Protein AF-A0A9N9GAT6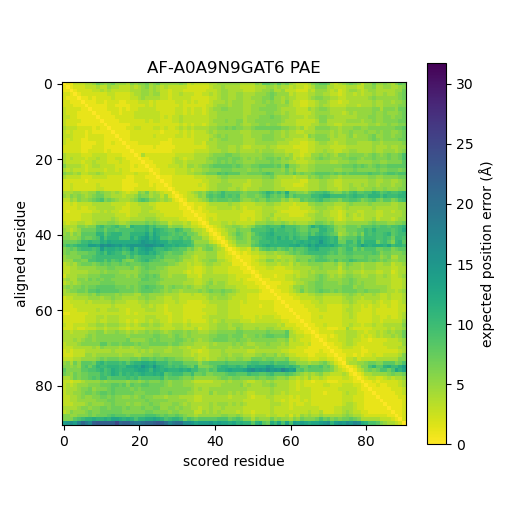-F1 (afdb_monomer)

Structure (mmCIF, N/CA/C/O backbone):
data_AF-A0A9N9GAT6-F1
#
_entry.id   AF-A0A9N9GAT6-F1
#
loop_
_atom_site.group_PDB
_atom_site.id
_atom_site.type_symbol
_atom_site.label_atom_id
_atom_site.label_alt_id
_atom_site.label_comp_id
_atom_site.label_asym_id
_atom_site.label_entity_id
_atom_site.label_seq_id
_atom_site.pdbx_PDB_ins_code
_atom_site.Cartn_x
_atom_site.Cartn_y
_atom_site.Cartn_z
_atom_site.occupancy
_atom_site.B_iso_or_equiv
_atom_site.auth_seq_id
_atom_site.auth_comp_id
_atom_site.auth_asym_id
_atom_site.auth_atom_id
_atom_site.pdbx_PDB_model_num
ATOM 1 N N . MET A 1 1 ? -1.930 1.564 1.897 1.00 85.88 1 MET A N 1
ATOM 2 C CA . MET A 1 1 ? -1.147 2.814 1.750 1.00 85.88 1 MET A CA 1
ATOM 3 C C . MET A 1 1 ? 0.160 2.473 1.060 1.00 85.88 1 MET A C 1
ATOM 5 O O . MET A 1 1 ? 0.715 1.425 1.371 1.00 85.88 1 MET A O 1
ATOM 9 N N . LEU A 1 2 ? 0.630 3.303 0.129 1.00 89.44 2 LEU A N 1
ATOM 10 C CA . LEU A 1 2 ? 1.872 3.070 -0.614 1.00 89.44 2 LEU A CA 1
ATOM 11 C C . LEU A 1 2 ? 2.553 4.415 -0.906 1.00 89.44 2 LEU A C 1
ATOM 13 O O . LEU A 1 2 ? 1.872 5.390 -1.2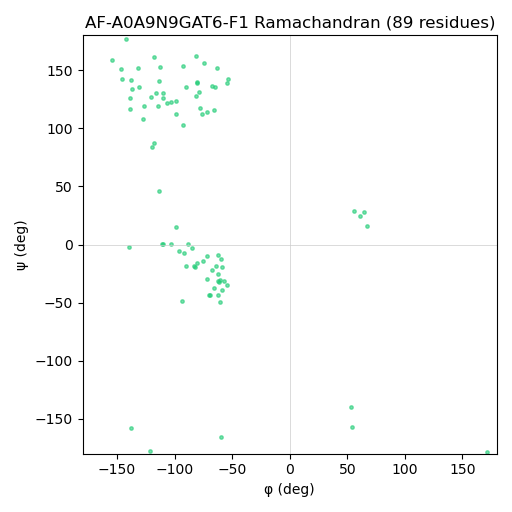10 1.00 89.44 2 LEU A O 1
ATOM 17 N N . ALA A 1 3 ? 3.885 4.475 -0.839 1.00 87.62 3 ALA A N 1
ATOM 18 C CA . ALA A 1 3 ? 4.627 5.682 -1.225 1.00 87.62 3 ALA A CA 1
ATOM 19 C C . ALA A 1 3 ? 4.410 6.051 -2.709 1.00 87.62 3 ALA A C 1
ATOM 21 O O . ALA A 1 3 ? 4.333 7.228 -3.041 1.00 87.62 3 ALA A O 1
ATOM 22 N N . ASP A 1 4 ? 4.211 5.036 -3.559 1.00 89.38 4 ASP A N 1
ATOM 23 C CA . ASP A 1 4 ? 3.905 5.140 -4.995 1.00 89.38 4 ASP A CA 1
ATOM 24 C C . ASP A 1 4 ? 5.031 5.771 -5.843 1.00 89.38 4 ASP A C 1
ATOM 26 O O . ASP A 1 4 ? 4.801 6.357 -6.896 1.00 89.38 4 ASP A O 1
ATOM 30 N N . ASP A 1 5 ? 6.281 5.622 -5.398 1.00 91.19 5 ASP A N 1
ATOM 31 C CA . ASP A 1 5 ? 7.481 6.250 -5.970 1.00 91.19 5 ASP A CA 1
ATOM 32 C C . ASP A 1 5 ? 8.438 5.264 -6.673 1.00 91.19 5 ASP A C 1
ATOM 34 O O . ASP A 1 5 ? 9.483 5.663 -7.196 1.00 91.19 5 ASP A O 1
ATOM 38 N N . VAL A 1 6 ? 8.086 3.972 -6.707 1.00 93.62 6 VAL A N 1
ATOM 39 C CA . VAL A 1 6 ? 8.917 2.894 -7.273 1.00 93.62 6 VAL A CA 1
ATOM 40 C C . VAL A 1 6 ? 8.578 2.603 -8.738 1.00 93.62 6 VAL A C 1
ATOM 42 O O . VAL A 1 6 ? 9.482 2.540 -9.572 1.00 93.62 6 VAL A O 1
ATOM 45 N N . ALA A 1 7 ? 7.295 2.446 -9.080 1.00 94.06 7 ALA A N 1
ATOM 46 C CA . ALA A 1 7 ? 6.875 1.992 -10.412 1.00 94.06 7 ALA A CA 1
ATOM 47 C C . ALA A 1 7 ? 7.304 2.963 -11.529 1.00 94.06 7 ALA A C 1
ATOM 49 O O . ALA A 1 7 ? 7.843 2.538 -12.551 1.00 94.06 7 ALA A O 1
ATOM 50 N N . CYS A 1 8 ? 7.141 4.269 -11.301 1.00 92.88 8 CYS A N 1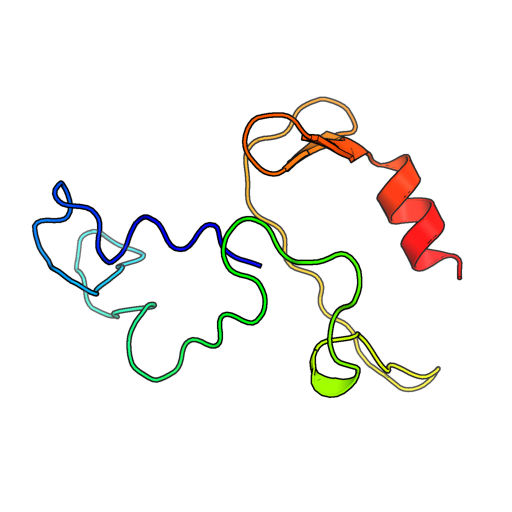
ATOM 51 C CA . CYS A 1 8 ? 7.507 5.337 -12.240 1.00 92.88 8 CYS A CA 1
ATOM 52 C C . CYS A 1 8 ? 8.864 5.994 -11.924 1.00 92.88 8 CYS A C 1
ATOM 54 O O . CYS A 1 8 ? 9.168 7.072 -12.436 1.00 92.88 8 CYS A O 1
ATOM 56 N N . ASN A 1 9 ? 9.688 5.373 -11.075 1.00 95.25 9 ASN A N 1
ATOM 57 C CA . ASN A 1 9 ? 11.011 5.897 -10.752 1.00 95.25 9 ASN A CA 1
ATOM 58 C C . ASN A 1 9 ? 11.915 5.892 -12.001 1.00 95.25 9 ASN A C 1
ATOM 60 O O . ASN A 1 9 ? 12.000 4.852 -12.653 1.00 95.25 9 ASN A O 1
ATOM 64 N N . PRO A 1 10 ? 12.688 6.954 -12.303 1.00 96.94 10 PRO A N 1
ATOM 65 C CA . PRO A 1 10 ? 13.633 6.946 -13.426 1.00 96.94 10 PRO A CA 1
ATOM 66 C C . PRO A 1 10 ? 14.706 5.849 -13.350 1.00 96.94 10 PRO A C 1
ATOM 68 O O . PRO A 1 10 ? 15.329 5.518 -14.355 1.00 96.94 10 PRO A O 1
ATOM 71 N N . ARG A 1 11 ? 14.948 5.292 -12.156 1.00 97.00 11 ARG A N 1
ATOM 72 C CA . ARG A 1 11 ? 15.855 4.154 -11.953 1.00 97.00 11 ARG A CA 1
ATOM 73 C C . ARG A 1 11 ? 15.219 2.806 -12.292 1.00 97.00 11 ARG A C 1
ATOM 75 O O . ARG A 1 11 ? 15.942 1.821 -12.419 1.00 97.00 11 ARG A O 1
ATOM 82 N N . ASN A 1 12 ? 13.894 2.739 -12.406 1.00 96.69 12 ASN A N 1
ATOM 83 C CA . ASN A 1 12 ? 13.201 1.521 -12.789 1.00 96.69 12 ASN A CA 1
ATOM 84 C C . ASN A 1 12 ? 13.356 1.297 -14.297 1.00 96.69 12 ASN A C 1
ATOM 86 O O . ASN A 1 12 ? 12.815 2.037 -15.115 1.00 96.69 12 ASN A O 1
ATOM 90 N N . VAL A 1 13 ? 14.094 0.251 -14.666 1.00 96.06 13 VAL A N 1
ATOM 91 C CA . VAL A 1 13 ? 14.320 -0.120 -16.071 1.00 96.06 13 VAL A CA 1
ATOM 92 C C . VAL A 1 13 ? 13.075 -0.716 -16.743 1.00 96.06 13 VAL A C 1
ATOM 94 O O . VAL A 1 13 ? 13.070 -0.877 -17.961 1.00 96.06 13 VAL A O 1
ATOM 97 N N . PHE A 1 14 ? 12.025 -1.019 -15.971 1.00 95.56 14 PHE A N 1
ATOM 98 C CA . PHE A 1 14 ? 10.720 -1.473 -16.453 1.00 95.56 14 PHE A CA 1
ATOM 99 C C . PHE A 1 14 ? 9.631 -0.479 -16.011 1.00 95.56 14 PHE A C 1
ATOM 101 O O . PHE A 1 14 ? 8.994 -0.680 -14.972 1.00 95.56 14 PHE A O 1
ATOM 108 N N . PRO A 1 15 ? 9.427 0.618 -16.764 1.00 94.69 15 PRO A N 1
ATOM 109 C CA . PRO A 1 15 ? 8.512 1.683 -16.368 1.00 94.69 15 PRO A CA 1
ATOM 110 C C . PRO A 1 15 ? 7.104 1.167 -16.065 1.00 94.69 15 PRO A C 1
ATOM 112 O O . PRO A 1 15 ? 6.584 0.333 -16.800 1.00 94.69 15 PRO A O 1
ATOM 115 N N . ALA A 1 16 ? 6.498 1.707 -15.006 1.00 93.94 16 ALA A N 1
ATOM 116 C CA . ALA A 1 16 ? 5.138 1.396 -14.565 1.00 93.94 16 ALA A CA 1
ATOM 117 C C . ALA A 1 16 ? 4.897 -0.077 -14.173 1.00 93.94 16 ALA A C 1
ATOM 119 O O . ALA A 1 16 ? 3.759 -0.529 -14.196 1.00 93.94 16 ALA A O 1
ATOM 120 N N . THR A 1 17 ? 5.943 -0.813 -13.776 1.00 95.56 17 THR A N 1
ATOM 121 C CA . THR A 1 17 ? 5.819 -2.207 -13.309 1.00 95.56 17 THR A CA 1
ATOM 122 C C . THR A 1 17 ? 6.573 -2.440 -12.001 1.00 95.56 17 THR A C 1
ATOM 124 O O . THR A 1 17 ? 7.584 -1.779 -11.728 1.00 95.56 17 THR A O 1
ATOM 127 N N . VAL A 1 18 ? 6.103 -3.397 -11.194 1.00 95.88 18 VAL A N 1
ATOM 128 C CA . VAL A 1 18 ? 6.767 -3.849 -9.959 1.00 95.88 18 VAL A CA 1
ATOM 129 C C . VAL A 1 18 ? 6.676 -5.368 -9.852 1.00 95.88 18 VAL A C 1
ATOM 131 O O . VAL A 1 18 ? 5.593 -5.938 -9.854 1.00 95.88 18 VAL A O 1
ATOM 134 N N . PHE A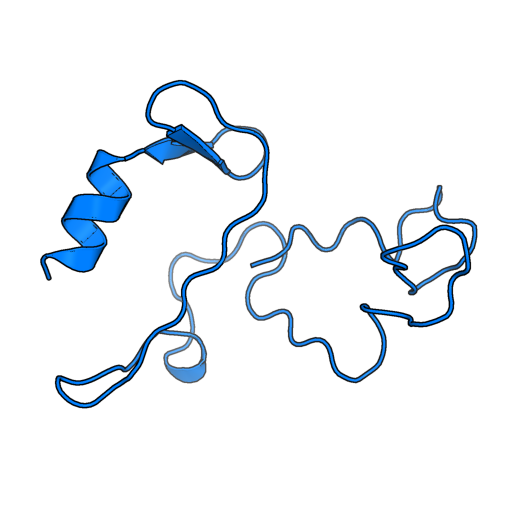 1 19 ? 7.812 -6.040 -9.675 1.00 96.00 19 PHE A N 1
ATOM 135 C CA . PHE A 1 19 ? 7.871 -7.500 -9.564 1.00 96.00 19 PHE A CA 1
ATOM 136 C C . PHE A 1 19 ? 8.305 -7.928 -8.159 1.00 96.00 19 PHE A C 1
ATOM 138 O O . PHE A 1 19 ? 9.225 -7.347 -7.589 1.00 96.00 19 PHE A O 1
ATOM 145 N N . ASN A 1 20 ? 7.704 -8.992 -7.619 1.00 93.56 20 ASN A N 1
ATOM 146 C CA . ASN A 1 20 ? 8.082 -9.556 -6.310 1.00 93.56 20 ASN A CA 1
ATOM 147 C C . ASN A 1 20 ? 9.193 -10.613 -6.369 1.00 93.56 20 ASN A C 1
ATOM 149 O O . ASN A 1 20 ? 9.545 -11.195 -5.345 1.00 93.56 20 ASN A O 1
ATOM 153 N N . ASN A 1 21 ? 9.713 -10.918 -7.557 1.00 95.19 21 ASN A N 1
ATOM 154 C CA . ASN A 1 21 ? 10.757 -11.917 -7.734 1.00 95.19 21 ASN A CA 1
ATOM 155 C C . ASN A 1 21 ? 11.599 -11.644 -8.987 1.00 95.19 21 ASN A C 1
ATOM 157 O O . ASN A 1 21 ? 11.152 -10.992 -9.932 1.00 95.19 21 ASN A O 1
ATOM 161 N N . ALA A 1 22 ? 12.811 -12.203 -9.016 1.00 94.88 22 ALA A N 1
ATOM 162 C CA . ALA A 1 22 ? 13.768 -12.013 -10.108 1.00 94.88 22 ALA A CA 1
ATOM 163 C C . ALA A 1 22 ? 13.279 -12.545 -11.470 1.00 94.88 22 ALA A C 1
ATOM 165 O O . ALA A 1 22 ? 13.723 -12.057 -12.511 1.00 94.88 22 ALA A O 1
ATOM 166 N N . GLY A 1 23 ? 12.368 -13.523 -11.468 1.00 95.88 23 GLY A N 1
ATOM 167 C CA . GLY A 1 23 ? 11.769 -14.096 -12.672 1.00 95.88 23 GLY A CA 1
ATOM 168 C C . GLY A 1 23 ? 10.711 -13.209 -13.328 1.00 95.88 23 GLY A C 1
ATOM 169 O O . GLY A 1 23 ? 10.386 -13.441 -14.486 1.00 95.88 23 GLY A O 1
ATOM 170 N N . ARG A 1 24 ? 10.210 -12.172 -12.635 1.00 94.62 24 ARG A N 1
ATOM 171 C CA . ARG A 1 24 ? 9.252 -11.182 -13.175 1.00 94.62 24 ARG A CA 1
ATOM 172 C C . ARG A 1 24 ? 7.966 -11.793 -13.748 1.00 94.62 24 ARG A C 1
ATOM 174 O O . ARG A 1 24 ? 7.348 -11.228 -14.640 1.00 94.62 24 ARG A O 1
ATOM 181 N N . TYR A 1 25 ? 7.551 -12.946 -13.224 1.00 93.88 25 TYR A N 1
ATOM 182 C CA . TYR A 1 25 ? 6.377 -13.673 -13.723 1.00 93.88 25 TYR A CA 1
ATOM 183 C C . TYR A 1 25 ? 5.043 -12.959 -13.472 1.00 93.88 25 TYR A C 1
ATOM 185 O O . TYR A 1 25 ? 4.062 -13.254 -14.147 1.00 93.88 25 TYR A O 1
ATOM 193 N N . LEU A 1 26 ? 5.001 -12.057 -12.489 1.00 93.69 26 LEU A N 1
ATOM 194 C CA . LEU A 1 26 ? 3.802 -11.331 -12.089 1.00 93.69 26 LEU A CA 1
ATOM 195 C C . LEU A 1 26 ? 4.157 -9.872 -11.816 1.00 93.69 26 LEU A C 1
ATOM 197 O O . LEU A 1 26 ? 4.929 -9.592 -10.895 1.00 93.69 26 LEU A O 1
ATOM 201 N N . ASP A 1 27 ? 3.579 -8.972 -12.606 1.00 94.94 27 ASP A N 1
ATOM 202 C CA . ASP A 1 27 ? 3.564 -7.546 -12.300 1.00 94.94 27 ASP A CA 1
ATOM 203 C C . ASP A 1 27 ? 2.496 -7.271 -11.236 1.00 94.94 27 ASP A C 1
ATOM 205 O O . ASP A 1 27 ? 1.310 -7.526 -11.440 1.00 94.94 27 ASP A O 1
ATOM 209 N N . LEU A 1 28 ? 2.938 -6.784 -10.082 1.00 94.00 28 LEU A N 1
ATOM 210 C CA . LEU A 1 28 ? 2.084 -6.428 -8.957 1.00 94.00 28 LEU A CA 1
ATOM 211 C C . LEU A 1 28 ? 1.469 -5.034 -9.093 1.00 94.00 28 LEU A C 1
ATOM 213 O O . LEU A 1 28 ? 0.512 -4.748 -8.380 1.00 94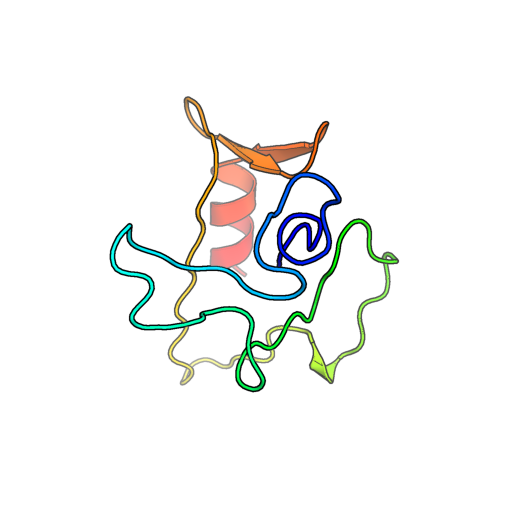.00 28 LEU A O 1
ATOM 217 N N . TYR A 1 29 ? 2.031 -4.167 -9.940 1.00 94.56 29 TYR A N 1
ATOM 218 C CA . TYR A 1 29 ? 1.574 -2.783 -10.091 1.00 94.56 29 TYR A CA 1
ATOM 219 C C . TYR A 1 29 ? 0.601 -2.582 -11.258 1.00 94.56 29 TYR A C 1
ATOM 221 O O . TYR A 1 29 ? 0.066 -1.490 -11.413 1.00 94.56 29 TYR A O 1
ATOM 229 N N . GLY A 1 30 ? 0.365 -3.617 -12.070 1.00 88.88 30 GLY A N 1
ATOM 230 C CA . GLY A 1 30 ? -0.583 -3.563 -13.183 1.00 88.88 30 GLY A CA 1
ATOM 231 C C . GLY A 1 30 ? -2.023 -3.242 -12.752 1.00 88.88 30 GLY A C 1
ATOM 232 O O . GLY A 1 30 ? -2.302 -2.868 -11.617 1.00 88.88 30 GLY A O 1
ATOM 233 N N . ASP A 1 31 ? -2.983 -3.457 -13.647 1.00 88.62 31 ASP A N 1
ATOM 234 C CA . ASP A 1 31 ? -4.348 -2.902 -13.541 1.00 88.62 31 ASP A CA 1
ATOM 235 C C . ASP A 1 31 ? -5.165 -3.295 -12.290 1.00 88.62 31 ASP A C 1
ATOM 237 O O . ASP A 1 31 ? -6.213 -2.709 -12.026 1.00 88.62 31 ASP A O 1
ATOM 241 N N . ASN A 1 32 ? -4.713 -4.285 -11.519 1.00 88.62 32 ASN A N 1
ATOM 242 C CA . ASN A 1 32 ? -5.429 -4.802 -10.352 1.00 88.62 32 ASN A CA 1
ATOM 243 C C . ASN A 1 32 ? -5.042 -4.123 -9.029 1.00 88.62 32 ASN A C 1
ATOM 245 O O . ASN A 1 32 ? -5.648 -4.433 -8.003 1.00 88.62 32 ASN A O 1
ATOM 249 N N . VAL A 1 33 ? -4.020 -3.261 -9.008 1.00 91.31 33 VAL A N 1
ATOM 250 C CA . VAL A 1 33 ? -3.604 -2.596 -7.769 1.00 91.31 33 VAL A CA 1
ATOM 251 C C . VAL A 1 33 ? -4.493 -1.388 -7.475 1.00 91.31 33 VAL A C 1
ATOM 253 O O . VAL A 1 33 ? -4.643 -0.483 -8.293 1.00 91.31 33 VAL A O 1
ATOM 256 N N . GLU A 1 34 ? -5.046 -1.335 -6.266 1.00 91.56 34 GLU A N 1
ATOM 257 C CA . GLU A 1 34 ? -5.713 -0.142 -5.751 1.00 91.56 34 GLU A CA 1
ATOM 258 C C . GLU A 1 34 ? -4.796 0.567 -4.754 1.00 91.56 34 GLU A C 1
ATOM 260 O O . GLU A 1 34 ? -4.333 -0.011 -3.768 1.00 91.56 34 GLU A O 1
ATOM 265 N N . VAL A 1 35 ? -4.505 1.840 -5.028 1.00 90.69 35 VAL A N 1
ATOM 266 C CA . VAL A 1 35 ? -3.673 2.673 -4.157 1.00 90.69 35 VAL A CA 1
ATOM 267 C C . VAL A 1 35 ? -4.495 3.851 -3.654 1.00 90.69 35 VAL A C 1
ATOM 269 O O . VAL A 1 35 ? -4.499 4.931 -4.249 1.00 90.69 35 VAL A O 1
ATOM 272 N N . ASP A 1 36 ? -5.190 3.630 -2.538 1.00 89.88 36 ASP A N 1
ATOM 273 C CA . ASP A 1 36 ? -6.080 4.618 -1.920 1.00 89.88 36 ASP A CA 1
ATOM 274 C C . ASP A 1 36 ? -5.360 5.847 -1.373 1.00 89.88 36 ASP A C 1
ATOM 276 O O . ASP A 1 36 ? -5.875 6.964 -1.481 1.00 89.88 36 ASP A O 1
ATOM 280 N N . TYR A 1 37 ? -4.174 5.617 -0.811 1.00 89.00 37 TYR A N 1
ATOM 281 C CA . TYR A 1 37 ? -3.338 6.608 -0.145 1.00 89.00 37 TYR A CA 1
ATOM 282 C C . TYR A 1 37 ? -1.942 6.554 -0.762 1.00 89.00 37 TYR A C 1
ATOM 284 O O . TYR A 1 37 ? -1.214 5.575 -0.548 1.00 89.00 37 TYR A O 1
ATOM 292 N N . ARG A 1 38 ? -1.615 7.590 -1.541 1.00 87.06 38 ARG A N 1
ATOM 293 C CA . ARG A 1 38 ? -0.332 7.802 -2.224 1.00 87.06 38 ARG A CA 1
ATOM 294 C C . ARG A 1 38 ? 0.384 8.967 -1.553 1.00 87.06 38 ARG A C 1
ATOM 296 O O . ARG A 1 38 ? -0.200 10.044 -1.462 1.00 87.06 38 ARG A O 1
ATOM 303 N N . GLY A 1 39 ? 1.624 8.776 -1.110 1.00 81.06 39 GLY A N 1
ATOM 304 C CA . GLY A 1 39 ? 2.404 9.846 -0.471 1.00 81.06 39 GLY A CA 1
ATOM 305 C C . GLY A 1 39 ? 1.678 10.522 0.707 1.00 81.06 39 GLY A C 1
ATOM 306 O O . GLY A 1 39 ? 1.029 9.848 1.509 1.00 81.06 39 GLY A O 1
ATOM 307 N N . ARG A 1 40 ? 1.795 11.856 0.818 1.00 74.62 40 ARG 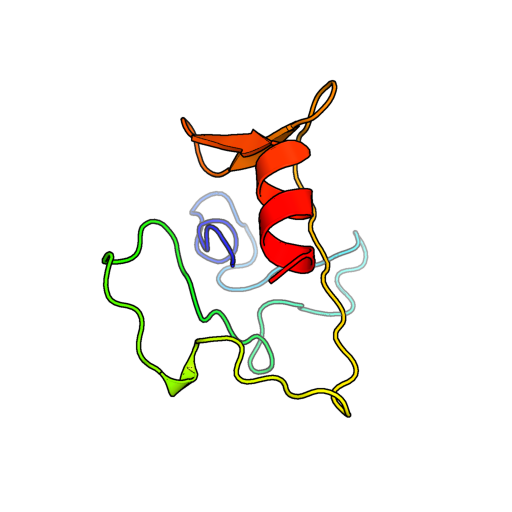A N 1
ATOM 308 C CA . ARG A 1 40 ? 1.063 12.661 1.815 1.00 74.62 40 ARG A CA 1
ATOM 309 C C . ARG A 1 40 ? -0.379 12.887 1.363 1.00 74.62 40 ARG A C 1
ATOM 311 O O . ARG A 1 40 ? -0.615 13.323 0.239 1.00 74.62 40 ARG A O 1
ATOM 318 N N . VAL A 1 41 ? -1.322 12.638 2.265 1.00 77.50 41 VAL A N 1
ATOM 319 C CA . VAL A 1 41 ? -2.758 12.839 2.042 1.00 77.50 41 VAL A CA 1
ATOM 320 C C . VAL A 1 41 ? -3.283 13.970 2.922 1.00 77.50 41 VAL A C 1
ATOM 322 O O . VAL A 1 41 ? -2.727 14.238 3.986 1.00 77.50 41 VAL A O 1
ATOM 325 N N . GLU A 1 42 ? -4.345 14.637 2.472 1.00 79.38 42 GLU A N 1
ATOM 326 C CA . GLU A 1 42 ? -5.041 15.643 3.278 1.00 79.38 42 GLU A CA 1
ATOM 327 C C . GLU A 1 42 ? -5.655 15.008 4.539 1.00 79.38 42 GLU A C 1
ATOM 329 O O . GLU A 1 42 ? -6.036 13.832 4.505 1.00 79.38 42 GLU A O 1
ATOM 334 N N . PRO A 1 43 ? -5.811 15.770 5.640 1.00 75.69 43 PRO A N 1
ATOM 335 C CA . PRO A 1 43 ? -6.382 15.245 6.881 1.00 75.69 43 PRO A CA 1
ATOM 336 C C . PRO A 1 43 ? -7.786 14.654 6.705 1.00 75.69 43 PRO A C 1
ATOM 338 O O . PRO A 1 43 ? -8.157 13.709 7.401 1.00 75.69 43 PRO A O 1
ATOM 341 N N . ASP A 1 44 ? -8.574 15.189 5.767 1.00 82.25 44 ASP A N 1
ATOM 342 C CA . ASP A 1 44 ? -9.908 14.676 5.475 1.00 82.25 44 ASP A CA 1
ATOM 343 C C . ASP A 1 44 ? -9.869 13.643 4.346 1.00 82.25 44 ASP A C 1
ATOM 345 O O . ASP A 1 44 ? -9.768 13.954 3.159 1.00 82.25 44 ASP A O 1
ATOM 349 N N . THR A 1 45 ? -9.964 12.374 4.728 1.00 80.62 45 THR A N 1
ATOM 350 C CA . THR A 1 45 ? -10.038 11.273 3.767 1.00 80.62 45 THR A CA 1
ATOM 351 C C . THR A 1 45 ? -11.496 10.962 3.408 1.00 80.62 45 THR A C 1
ATOM 353 O O . THR A 1 45 ? -12.310 10.821 4.319 1.00 80.62 45 THR A O 1
ATOM 356 N N . PRO A 1 46 ? -11.869 10.748 2.134 1.00 84.62 46 PRO A N 1
ATOM 357 C CA . PRO A 1 46 ? -13.234 10.374 1.760 1.00 84.62 46 PRO A CA 1
ATOM 358 C C . PRO A 1 46 ? -13.758 9.140 2.507 1.00 84.62 46 PRO A C 1
ATOM 360 O O . PRO A 1 46 ? -13.034 8.165 2.699 1.00 84.62 46 PRO A O 1
ATOM 363 N N . ARG A 1 47 ? -15.051 9.136 2.865 1.00 85.31 47 ARG A N 1
ATOM 364 C CA . ARG A 1 47 ? -15.695 8.020 3.588 1.00 85.31 47 ARG A CA 1
ATOM 365 C C . ARG A 1 47 ? -15.525 6.665 2.890 1.00 85.31 47 ARG A C 1
ATOM 367 O O . ARG A 1 47 ? -15.382 5.664 3.577 1.00 85.31 47 ARG A O 1
ATOM 374 N N . SER A 1 48 ? -15.517 6.634 1.556 1.00 86.94 48 SER A N 1
ATOM 375 C CA . SER A 1 48 ? -15.322 5.406 0.770 1.00 86.94 48 SER A CA 1
ATOM 376 C C . SER A 1 48 ? -13.948 4.760 0.953 1.00 86.94 48 SER A C 1
ATOM 378 O O . SER A 1 48 ? -13.805 3.588 0.636 1.00 86.94 48 SER A O 1
ATOM 380 N N . LYS A 1 49 ? -12.958 5.501 1.465 1.00 86.50 49 LYS A N 1
ATOM 381 C CA . LYS A 1 49 ? -11.590 5.021 1.705 1.00 86.50 49 LYS A CA 1
ATOM 382 C C . LYS A 1 49 ? -11.305 4.717 3.178 1.00 86.50 49 LYS A C 1
ATOM 384 O O . LYS A 1 49 ? -10.187 4.344 3.520 1.00 86.50 49 LYS A O 1
ATOM 389 N N . ARG A 1 50 ? -12.288 4.899 4.066 1.00 88.62 50 ARG A N 1
ATOM 390 C CA . ARG A 1 50 ? -12.165 4.615 5.503 1.00 88.62 50 ARG A CA 1
ATOM 391 C C . ARG A 1 50 ? -12.643 3.197 5.805 1.00 88.62 50 ARG A C 1
ATOM 393 O O . ARG A 1 50 ? -13.50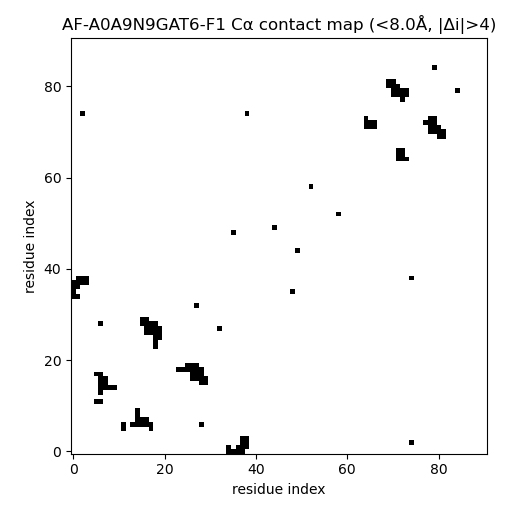5 2.665 5.110 1.00 88.62 50 ARG A O 1
ATOM 400 N N . LEU A 1 51 ? -12.121 2.614 6.878 1.00 90.31 51 LEU A N 1
ATOM 401 C CA . LEU A 1 51 ? -12.590 1.329 7.382 1.00 90.31 51 LEU A CA 1
ATOM 402 C C . LEU A 1 51 ? -13.980 1.514 8.016 1.00 90.31 51 LEU A C 1
ATOM 404 O O . LEU A 1 51 ? -14.125 2.229 9.002 1.00 90.31 51 LEU A O 1
ATOM 408 N N . LEU A 1 52 ? -15.009 0.916 7.414 1.00 90.62 52 LEU A N 1
ATOM 409 C CA . LEU A 1 52 ? -16.409 0.985 7.861 1.00 90.62 52 LEU A CA 1
ATOM 410 C C . LEU A 1 52 ? -16.894 -0.393 8.334 1.00 90.62 52 LEU A C 1
ATOM 412 O O . LEU A 1 52 ? -17.949 -0.864 7.910 1.00 90.62 52 LEU A O 1
ATOM 416 N N . SER A 1 53 ? -16.073 -1.064 9.139 1.00 91.50 53 SER A N 1
ATOM 417 C CA . SER A 1 53 ? -16.359 -2.389 9.688 1.00 91.50 53 SER A CA 1
ATOM 418 C C . SER A 1 53 ? -17.389 -2.343 10.817 1.00 91.50 53 SER A C 1
ATOM 420 O O . SER A 1 53 ? -17.552 -1.330 11.493 1.00 91.50 53 SER A O 1
ATOM 422 N N . ASP A 1 54 ? -18.057 -3.472 11.023 1.00 91.25 54 ASP A N 1
ATOM 423 C CA . ASP A 1 54 ? -18.958 -3.748 12.143 1.00 91.25 54 ASP A CA 1
ATOM 424 C C . ASP A 1 54 ? -18.489 -4.984 12.937 1.00 91.25 54 ASP A C 1
ATOM 426 O O . ASP A 1 54 ? -17.473 -5.606 12.619 1.00 91.25 54 ASP A O 1
ATOM 430 N N . ASP A 1 55 ? -19.259 -5.367 13.955 1.00 92.56 55 ASP A N 1
ATOM 431 C CA . ASP A 1 55 ? -19.022 -6.519 14.835 1.00 92.56 55 ASP A CA 1
ATOM 432 C C . ASP A 1 55 ? -19.033 -7.885 14.120 1.00 92.56 55 ASP A C 1
ATOM 434 O O . ASP A 1 55 ? -18.667 -8.904 14.706 1.00 92.56 55 ASP A O 1
ATOM 438 N N . ARG A 1 56 ? -19.437 -7.927 12.846 1.00 94.94 56 ARG A N 1
ATOM 439 C CA . ARG A 1 56 ? -19.482 -9.142 12.016 1.00 94.94 56 ARG A CA 1
ATOM 440 C C . ARG A 1 56 ? -18.435 -9.136 10.905 1.00 94.94 56 ARG A C 1
ATOM 442 O O . ARG A 1 56 ? -18.376 -10.078 10.110 1.00 94.94 56 ARG A O 1
ATOM 449 N N . SER A 1 57 ? -17.629 -8.084 10.820 1.00 95.12 57 SER A N 1
ATOM 450 C CA . SER A 1 57 ? -16.615 -7.918 9.788 1.00 95.12 57 SER A CA 1
ATOM 451 C C . SER A 1 57 ? -15.353 -8.717 10.119 1.00 95.12 57 SER A C 1
ATOM 453 O O . SER A 1 57 ? -14.893 -8.743 11.255 1.00 95.12 57 SER A O 1
ATOM 455 N N . ASN A 1 58 ? -14.753 -9.343 9.105 1.00 95.25 58 ASN A N 1
ATOM 456 C CA . ASN A 1 58 ? -13.419 -9.936 9.217 1.00 95.25 58 ASN A CA 1
ATOM 457 C C . ASN A 1 58 ? -12.407 -8.954 8.628 1.00 95.25 58 ASN A C 1
ATOM 459 O O . ASN A 1 58 ? -12.541 -8.563 7.467 1.00 95.25 58 ASN A O 1
ATOM 463 N N . ILE A 1 59 ? -11.405 -8.561 9.414 1.00 93.44 59 ILE A N 1
ATOM 464 C CA . ILE A 1 59 ? -10.433 -7.530 9.038 1.00 93.44 59 ILE A CA 1
ATOM 465 C C . ILE A 1 59 ? -9.046 -8.167 8.951 1.00 93.44 59 ILE A C 1
ATOM 467 O O . ILE A 1 59 ? -8.609 -8.848 9.877 1.00 93.44 59 ILE A O 1
ATOM 471 N N . LEU A 1 60 ? -8.344 -7.926 7.843 1.00 94.56 60 LEU A N 1
ATOM 472 C CA . LEU A 1 60 ? -6.932 -8.264 7.685 1.00 94.56 60 LEU A CA 1
ATOM 473 C C . LEU A 1 60 ? -6.134 -6.970 7.546 1.00 94.56 60 LEU A C 1
ATOM 475 O O . LEU A 1 60 ? -6.320 -6.225 6.586 1.00 94.56 60 LEU A O 1
ATOM 479 N N . VAL A 1 61 ? -5.215 -6.737 8.479 1.00 93.00 61 VAL A N 1
ATOM 480 C CA . VAL A 1 61 ? -4.252 -5.638 8.399 1.00 93.00 61 VAL A CA 1
ATOM 481 C C . VAL A 1 61 ? -2.887 -6.226 8.060 1.00 93.00 61 VAL A C 1
ATOM 483 O O . VAL A 1 61 ? -2.375 -7.081 8.779 1.00 93.00 61 VAL A O 1
ATOM 486 N N . TYR A 1 62 ? -2.296 -5.773 6.955 1.00 93.62 62 TYR A N 1
ATOM 487 C CA . TYR A 1 62 ? -0.944 -6.142 6.542 1.00 93.62 62 TYR A CA 1
ATOM 488 C C . TYR A 1 62 ? -0.087 -4.885 6.438 1.00 93.62 62 TYR A C 1
ATOM 490 O O . TYR A 1 62 ? -0.443 -3.934 5.742 1.00 93.62 62 TYR A O 1
ATOM 498 N N . MET A 1 63 ? 1.054 -4.894 7.121 1.00 92.50 63 MET A N 1
ATOM 499 C CA . MET A 1 63 ? 2.014 -3.798 7.120 1.00 92.50 63 MET A CA 1
ATOM 500 C C . MET A 1 63 ? 3.405 -4.355 6.846 1.00 92.50 63 MET A C 1
ATOM 502 O O . MET A 1 63 ? 3.805 -5.367 7.415 1.00 92.50 63 MET A O 1
ATOM 506 N N . THR A 1 64 ? 4.143 -3.684 5.967 1.00 92.62 64 THR A N 1
ATOM 507 C CA . THR A 1 64 ? 5.524 -4.025 5.627 1.00 92.62 64 THR A CA 1
ATOM 508 C C . THR A 1 64 ? 6.340 -2.746 5.551 1.00 92.62 64 THR A C 1
ATOM 510 O O . THR A 1 64 ? 5.914 -1.768 4.942 1.00 92.62 64 THR A O 1
ATOM 513 N N . GLY A 1 65 ? 7.513 -2.747 6.171 1.00 91.56 65 GLY A N 1
ATOM 514 C CA . GLY A 1 65 ? 8.378 -1.580 6.256 1.00 91.56 65 GLY A CA 1
ATOM 515 C C . GLY A 1 65 ? 9.541 -1.824 7.207 1.00 91.56 65 G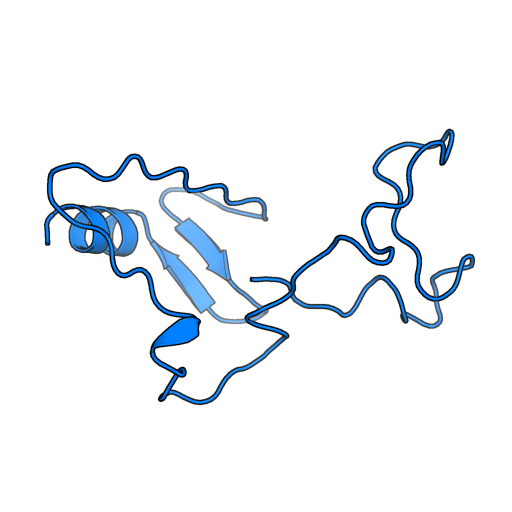LY A C 1
ATOM 516 O O . GLY A 1 65 ? 9.690 -2.908 7.771 1.00 91.56 65 GLY A O 1
ATOM 517 N N . HIS A 1 66 ? 10.375 -0.806 7.381 1.00 94.00 66 HIS A N 1
ATOM 518 C CA . HIS A 1 66 ? 11.417 -0.830 8.400 1.00 94.00 66 HIS A CA 1
ATOM 519 C C . HIS A 1 66 ? 10.818 -0.486 9.762 1.00 94.00 66 HIS A C 1
ATOM 521 O O . HIS A 1 66 ? 10.015 0.434 9.869 1.00 94.00 66 HIS A O 1
ATOM 527 N N . GLY A 1 67 ? 11.245 -1.183 10.808 1.00 92.19 67 GLY A N 1
ATOM 528 C CA . GLY A 1 67 ? 10.818 -0.918 12.179 1.00 92.19 67 GLY A CA 1
ATOM 529 C C . GLY A 1 67 ? 11.958 -1.097 13.171 1.00 92.19 67 GLY A C 1
ATOM 530 O O . GLY A 1 67 ? 13.073 -1.476 12.798 1.00 92.19 67 GLY A O 1
ATOM 531 N N . GLY A 1 68 ? 11.660 -0.810 14.431 1.00 91.44 68 GLY A N 1
ATOM 532 C CA . GLY A 1 68 ? 12.538 -1.032 15.574 1.00 91.44 68 GLY A CA 1
ATOM 533 C C . GLY A 1 68 ? 11.756 -1.586 16.759 1.00 91.44 68 GLY A C 1
ATOM 534 O O . GLY A 1 68 ? 10.693 -2.181 16.587 1.00 91.44 68 GLY A O 1
ATOM 535 N N . ASN A 1 69 ? 12.287 -1.413 17.970 1.00 94.56 69 ASN A N 1
ATOM 536 C CA . ASN A 1 69 ? 11.554 -1.806 19.168 1.00 94.56 69 ASN A CA 1
ATOM 537 C C . ASN A 1 69 ? 10.304 -0.930 19.308 1.00 94.56 69 ASN A C 1
ATOM 539 O O . ASN A 1 69 ? 10.446 0.271 19.497 1.00 94.56 69 ASN A O 1
ATOM 543 N N . GLU A 1 70 ? 9.121 -1.541 19.224 1.00 93.50 70 GLU A N 1
ATOM 544 C CA . GLU A 1 70 ? 7.818 -0.893 19.460 1.00 93.50 70 GLU A CA 1
ATOM 545 C C . GLU A 1 70 ? 7.397 0.174 18.434 1.00 93.50 70 GLU A C 1
ATOM 547 O O . GLU A 1 70 ? 6.444 0.911 18.680 1.00 93.50 70 GLU A O 1
ATOM 552 N N . PHE A 1 71 ? 8.029 0.234 17.256 1.00 94.00 71 PHE A N 1
ATOM 553 C CA . PHE A 1 71 ? 7.579 1.125 16.182 1.00 94.00 71 PHE A CA 1
ATOM 554 C C . PHE A 1 71 ? 7.813 0.566 14.776 1.00 94.00 71 PHE A C 1
ATOM 556 O O . PHE A 1 71 ? 8.777 -0.160 14.508 1.00 94.00 71 PHE A O 1
ATOM 563 N N . LEU A 1 72 ? 6.949 0.980 13.853 1.00 93.31 72 LEU A N 1
ATOM 564 C CA . LEU A 1 72 ? 7.132 0.865 12.411 1.00 93.31 72 LEU A CA 1
ATOM 565 C C . LEU A 1 72 ? 7.347 2.268 11.838 1.00 93.31 72 LEU A C 1
ATOM 567 O O . LEU A 1 72 ? 6.565 3.175 12.111 1.00 93.31 72 LEU A O 1
ATOM 571 N N . LYS A 1 73 ? 8.384 2.463 11.022 1.00 91.44 73 LYS A N 1
ATOM 572 C CA . LYS A 1 73 ? 8.602 3.748 10.348 1.00 91.44 73 LYS A CA 1
ATOM 573 C C . LYS A 1 73 ? 7.502 4.004 9.329 1.00 91.44 73 LYS A C 1
ATOM 575 O O . LYS A 1 73 ? 7.164 3.118 8.541 1.00 91.44 73 LYS A O 1
ATOM 580 N N . PHE A 1 74 ? 7.000 5.230 9.311 1.00 87.06 74 PHE A N 1
ATOM 581 C CA . PHE A 1 74 ? 5.982 5.678 8.380 1.00 87.06 74 PHE A CA 1
ATOM 582 C C . PHE A 1 74 ? 6.456 6.937 7.662 1.00 87.06 74 PHE A C 1
ATOM 584 O O . PHE A 1 74 ? 6.724 7.966 8.279 1.00 87.06 74 PHE A O 1
ATOM 591 N N . GLN A 1 75 ? 6.568 6.855 6.334 1.00 80.56 75 GLN A N 1
ATOM 592 C CA . GLN A 1 75 ? 7.211 7.906 5.536 1.00 80.56 75 GLN A CA 1
ATOM 593 C C . GLN A 1 75 ? 8.635 8.209 6.065 1.00 80.56 75 GLN A C 1
ATOM 595 O O . GLN A 1 75 ? 9.270 7.362 6.696 1.00 80.56 75 GLN A O 1
ATOM 600 N N . ASP A 1 76 ? 9.157 9.404 5.783 1.00 73.38 76 ASP A N 1
ATOM 601 C CA . ASP A 1 76 ? 10.538 9.777 6.119 1.00 73.38 76 ASP A CA 1
ATOM 602 C C . ASP A 1 76 ? 10.736 10.271 7.563 1.00 73.38 76 ASP A C 1
ATOM 604 O O . ASP A 1 76 ? 11.871 10.317 8.036 1.00 73.38 76 ASP A O 1
ATOM 608 N N . ALA A 1 77 ? 9.668 10.686 8.253 1.00 70.50 77 ALA A N 1
ATOM 609 C CA . ALA A 1 77 ? 9.779 11.440 9.509 1.00 70.50 77 ALA A CA 1
ATOM 610 C C . ALA A 1 77 ? 8.776 11.040 10.601 1.00 70.50 77 ALA A C 1
ATOM 612 O O . ALA A 1 77 ? 8.816 11.620 11.683 1.00 70.50 77 ALA A O 1
ATOM 613 N N . GLU A 1 78 ? 7.880 10.092 10.330 1.00 84.56 78 GLU A N 1
ATOM 614 C CA . GLU A 1 78 ? 6.848 9.662 11.273 1.00 84.56 78 GLU A CA 1
ATOM 615 C C . GLU A 1 78 ? 7.034 8.186 11.636 1.00 84.56 78 GLU A C 1
ATOM 617 O O . GLU A 1 78 ? 7.734 7.421 10.964 1.00 84.56 78 GLU A O 1
ATOM 622 N N . GLU A 1 79 ? 6.419 7.783 12.740 1.00 89.38 79 GLU A N 1
ATOM 623 C CA . GLU A 1 79 ? 6.466 6.421 13.254 1.00 89.38 79 GLU A CA 1
ATOM 624 C C . GLU A 1 79 ? 5.069 6.035 13.735 1.00 89.38 79 GLU A C 1
ATOM 626 O O . GLU A 1 79 ? 4.345 6.857 14.290 1.00 89.38 79 GLU A O 1
ATOM 631 N N . ILE A 1 80 ? 4.696 4.782 13.495 1.00 91.56 80 ILE A N 1
ATOM 632 C CA . ILE A 1 80 ? 3.506 4.155 14.065 1.00 91.56 80 ILE A CA 1
ATOM 633 C C . ILE A 1 80 ? 3.993 3.336 15.255 1.00 91.56 80 ILE A C 1
ATOM 635 O O . ILE A 1 80 ? 4.721 2.356 15.060 1.00 91.56 80 ILE A O 1
ATOM 639 N N . SER A 1 81 ? 3.626 3.731 16.472 1.00 92.88 81 SER A N 1
ATOM 640 C CA . SER A 1 81 ? 4.017 3.000 17.675 1.00 92.88 81 SER A CA 1
ATOM 641 C C . SER A 1 81 ? 3.105 1.798 17.935 1.00 92.88 81 SER A C 1
ATOM 643 O O . SER A 1 81 ? 1.981 1.706 17.435 1.00 92.88 81 SER A O 1
ATOM 645 N N . SER A 1 82 ? 3.572 0.863 18.763 1.00 91.50 82 SER A N 1
ATOM 646 C CA . SER A 1 82 ? 2.740 -0.241 19.250 1.00 91.50 82 SER A CA 1
ATOM 647 C C . SER A 1 82 ? 1.525 0.240 20.045 1.00 91.50 82 SER A C 1
ATOM 649 O O . SER A 1 82 ? 0.491 -0.423 20.016 1.00 91.50 82 SER A O 1
ATOM 651 N N . PHE A 1 83 ? 1.642 1.380 20.732 1.00 93.06 83 PHE A N 1
ATOM 652 C CA . PHE A 1 83 ? 0.548 1.978 21.495 1.00 93.06 83 PHE A CA 1
ATOM 653 C C . PHE A 1 83 ? -0.529 2.537 20.565 1.00 93.06 83 PHE A C 1
ATOM 655 O O . PHE A 1 83 ? -1.698 2.233 20.761 1.00 93.06 83 PHE A O 1
ATOM 662 N N . ASP A 1 84 ? -0.137 3.230 19.489 1.00 92.00 84 ASP A N 1
ATOM 663 C CA . ASP A 1 84 ? -1.088 3.748 18.494 1.00 92.00 84 ASP A CA 1
ATOM 664 C C . ASP A 1 84 ? -1.914 2.619 17.860 1.00 92.00 84 ASP A C 1
ATOM 666 O O . ASP A 1 84 ? -3.113 2.762 17.628 1.00 92.00 84 ASP A O 1
ATOM 670 N N . LEU A 1 85 ? -1.278 1.473 17.586 1.00 90.88 85 LEU A N 1
ATOM 671 C CA . LEU A 1 85 ? -1.971 0.300 17.053 1.00 90.88 85 LEU A CA 1
ATOM 672 C C . LEU A 1 85 ? -2.914 -0.331 18.081 1.00 90.88 85 LEU A C 1
ATOM 674 O O . LEU A 1 85 ? -4.028 -0.697 17.717 1.00 90.88 85 LEU A O 1
ATOM 678 N N . ALA A 1 86 ? -2.485 -0.471 19.338 1.00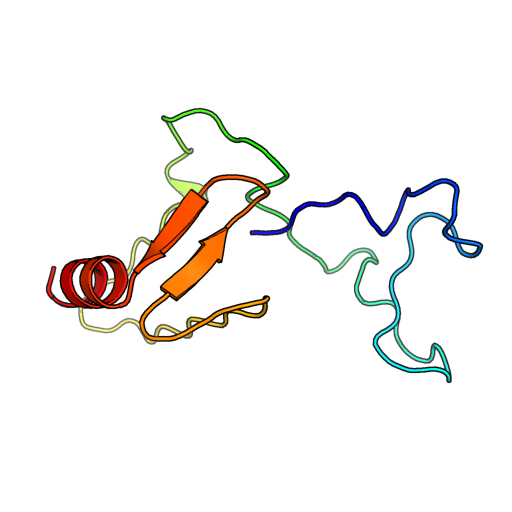 91.69 86 ALA A N 1
ATOM 679 C CA . ALA A 1 86 ? -3.329 -1.018 20.398 1.00 91.69 86 ALA A CA 1
ATOM 680 C C . ALA A 1 86 ? -4.581 -0.151 20.606 1.00 91.69 86 ALA A C 1
ATOM 682 O O . ALA A 1 86 ? -5.698 -0.662 20.527 1.00 91.69 86 ALA A O 1
ATOM 683 N N . ASP A 1 87 ? -4.395 1.164 20.733 1.00 92.44 87 ASP A N 1
ATOM 684 C CA . ASP A 1 87 ? -5.482 2.134 20.886 1.00 92.44 87 ASP A CA 1
ATOM 685 C C . ASP A 1 87 ? -6.421 2.150 19.666 1.00 92.44 87 ASP A C 1
ATOM 687 O O . ASP A 1 87 ? -7.618 2.407 19.795 1.00 92.44 87 ASP A O 1
ATOM 691 N N . ALA A 1 88 ? -5.911 1.870 18.462 1.00 89.31 88 ALA A N 1
ATOM 692 C CA . ALA A 1 88 ? -6.736 1.767 17.259 1.00 89.31 88 ALA A CA 1
ATOM 693 C C . ALA A 1 88 ? -7.615 0.503 17.228 1.00 89.31 88 ALA A C 1
ATOM 695 O O . ALA A 1 88 ? -8.686 0.537 16.624 1.00 89.31 88 ALA A O 1
ATOM 696 N N . PHE A 1 89 ? -7.184 -0.602 17.847 1.00 85.81 89 PHE A N 1
ATOM 697 C CA . PHE A 1 89 ? -7.942 -1.860 17.881 1.00 85.81 89 PHE A CA 1
ATOM 698 C C . PHE A 1 89 ? -8.889 -1.990 19.081 1.00 85.81 89 PHE A C 1
ATOM 700 O O . PHE A 1 89 ? -9.792 -2.822 19.033 1.00 85.81 89 PHE A O 1
ATOM 707 N N . GLU A 1 90 ? -8.697 -1.206 20.144 1.00 84.31 90 GLU A N 1
ATOM 708 C CA . GLU A 1 90 ? -9.571 -1.210 21.329 1.00 84.31 90 GLU A CA 1
ATOM 709 C C . GLU A 1 90 ? -10.827 -0.315 21.202 1.00 84.31 90 GLU A C 1
ATOM 711 O O . GLU A 1 90 ? -11.653 -0.302 22.117 1.00 84.31 90 GLU A O 1
ATOM 716 N N . GLN A 1 91 ? -10.988 0.414 20.090 1.00 63.78 91 GLN A N 1
ATOM 717 C CA . GLN A 1 91 ? -12.152 1.275 19.795 1.00 63.78 91 GLN A CA 1
ATOM 718 C C . GLN A 1 91 ? -13.383 0.498 19.319 1.00 63.78 91 GLN A C 1
ATOM 720 O O . GLN A 1 91 ? -14.501 0.905 19.719 1.00 63.78 91 GLN A O 1
#

pLDDT: mean 90.04, std 6.19, range [63.78, 97.0]

Radius of gyration: 16.09 Å; Cα contacts (8 Å, |Δi|>4): 72; chains: 1; bounding box: 35×30×38 Å

Foldseek 3Di:
DDQPQPQCPPPDPHHQFDAPDPVRPDTPRPDPDDDQDHRDDDPDRDPVSDDPDDPPDDDDDDDDADDDVQWGDDPPPDIDGVVNVVVVVVD

InterPro domains:
  IPR001096 Peptidase C13, legumain [PF01650] (1-90)
  IPR028361 GPI-anchor transamidase [PTHR48067] (1-91)

Organism: NCBI:txid60492

Solvent-accessible surface area (backbone atoms only — not comparable to full-atom values): 6261 Å² total; per-residue (Å²): 120,45,71,78,63,61,32,74,27,91,84,38,92,51,70,59,41,40,57,93,51,95,82,56,87,51,64,64,53,43,96,84,56,82,74,92,40,52,62,86,71,69,94,80,68,60,75,91,79,50,91,84,75,59,100,85,58,87,84,86,87,87,86,88,75,61,64,62,92,61,33,36,56,40,83,96,86,46,67,48,39,55,63,60,53,49,61,65,72,75,112

Sequence (91 aa):
MLADDVACNPRNVFPATVFNNAGRYLDLYGDNVEVDYRGRVEPDTPRSKRLLSDDRSNILVYMTGHGGNEFLKFQDAEEISSFDLADAFEQ

Secondary structure (DSSP, 8-state):
-B---STT-TT-SSTT--BSSTT---BSSSTT---S-BSS--SS--GGGS----TT--------S-EETTEEEETTTEEEEHHHHHHHH--

Mean predicted aligned error: 4.75 Å